Protein AF-A0A4Q3MF26-F1 (afdb_monomer_lite)

pLDDT: mean 85.66, std 6.93, range [59.47, 91.88]

Foldseek 3Di:
DDVLVVCVVCLVVDDQDQEDEDEQVNQDPVNCVSCVVSNYHYPYPHHPPDPDD

Sequence (53 aa):
MSDHKGASLVFDALPPAKTLIADRGYDSTPFRQAFAAKGIEACIPSSRSRKIP

Radius of gyration: 10.81 Å; chains: 1; bounding box: 24×24×28 Å

Secondary structure (DSSP, 8-state):
--HHHHHHHHGGGPPP-SEEE--GGG--HHHHHHHHHTT-EEE-PPPTT-S--

Structure (mmCIF, N/CA/C/O backbone):
data_AF-A0A4Q3MF26-F1
#
_entry.id   AF-A0A4Q3MF26-F1
#
loop_
_atom_site.group_PDB
_atom_site.id
_atom_site.type_symbol
_atom_site.label_atom_id
_atom_site.label_alt_id
_atom_site.label_comp_id
_atom_site.label_asym_id
_atom_site.label_entity_id
_atom_site.label_seq_id
_atom_site.pdbx_PDB_ins_code
_atom_site.Cartn_x
_atom_site.Cartn_y
_atom_site.Cartn_z
_atom_site.occupancy
_atom_site.B_iso_or_equiv
_atom_site.auth_seq_id
_atom_site.auth_comp_id
_atom_site.auth_asym_id
_atom_site.auth_atom_id
_atom_site.pdbx_PDB_model_num
ATOM 1 N N . MET A 1 1 ? 2.409 -5.630 -21.373 1.00 59.47 1 MET A N 1
ATOM 2 C CA . MET A 1 1 ? 1.633 -5.045 -20.254 1.00 59.47 1 MET A CA 1
ATOM 3 C C . MET A 1 1 ? 2.640 -4.655 -19.181 1.00 59.47 1 MET A C 1
ATOM 5 O O . MET A 1 1 ? 3.555 -5.432 -18.975 1.00 59.47 1 MET A O 1
ATOM 9 N N . SER A 1 2 ? 2.565 -3.454 -18.600 1.00 82.25 2 SER A N 1
ATOM 10 C CA . SER A 1 2 ? 3.475 -3.063 -17.506 1.00 82.25 2 SER A CA 1
ATOM 11 C C . SER A 1 2 ? 2.923 -3.582 -16.183 1.00 82.25 2 SER A C 1
ATOM 13 O O . SER A 1 2 ? 1.706 -3.528 -15.985 1.00 82.25 2 SER A O 1
ATOM 15 N N . ASP A 1 3 ? 3.801 -4.017 -15.284 1.00 81.81 3 ASP A N 1
ATOM 16 C CA . ASP A 1 3 ? 3.421 -4.512 -13.959 1.00 81.81 3 ASP A CA 1
ATOM 17 C C . ASP A 1 3 ? 2.597 -3.490 -13.164 1.00 81.81 3 ASP A C 1
ATOM 19 O O . ASP A 1 3 ? 1.667 -3.864 -12.459 1.00 81.81 3 ASP A O 1
ATOM 23 N N . HIS A 1 4 ? 2.833 -2.185 -13.359 1.00 82.06 4 HIS A N 1
ATOM 24 C CA . HIS A 1 4 ? 2.040 -1.110 -12.743 1.00 82.06 4 HIS A CA 1
ATOM 25 C C . HIS A 1 4 ? 0.555 -1.174 -13.151 1.00 82.06 4 HIS A C 1
ATOM 27 O O . HIS A 1 4 ? -0.346 -1.125 -12.308 1.00 82.06 4 HIS A O 1
ATOM 33 N N . LYS A 1 5 ? 0.285 -1.378 -14.448 1.00 84.31 5 LYS A N 1
ATOM 34 C CA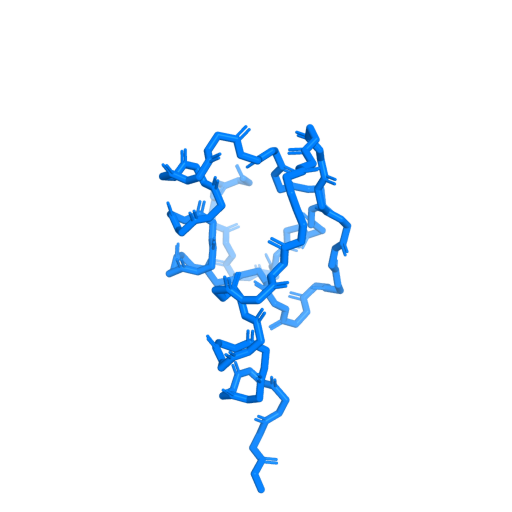 . LYS A 1 5 ? -1.085 -1.571 -14.952 1.00 84.31 5 LYS A CA 1
ATOM 35 C C . LYS A 1 5 ? -1.682 -2.883 -14.452 1.00 84.31 5 LYS A C 1
ATOM 37 O O . LYS A 1 5 ? -2.855 -2.900 -14.103 1.00 84.31 5 LYS A O 1
ATOM 42 N N . GLY A 1 6 ? -0.884 -3.949 -14.391 1.00 86.50 6 GLY A N 1
ATOM 43 C CA . GLY A 1 6 ? -1.316 -5.233 -13.837 1.00 86.50 6 GLY A CA 1
ATOM 44 C C . GLY A 1 6 ? -1.735 -5.117 -12.370 1.00 86.50 6 GLY A C 1
ATOM 45 O O . GLY A 1 6 ? -2.843 -5.506 -12.017 1.00 86.50 6 GLY A O 1
ATOM 46 N N . ALA A 1 7 ? -0.899 -4.496 -11.536 1.00 86.62 7 ALA A N 1
ATOM 47 C CA . ALA A 1 7 ? -1.155 -4.285 -10.112 1.00 86.62 7 ALA A CA 1
ATOM 48 C C . ALA A 1 7 ? -2.398 -3.422 -9.848 1.00 86.62 7 ALA A C 1
ATOM 50 O O . ALA A 1 7 ? -3.127 -3.662 -8.889 1.00 86.62 7 ALA A O 1
ATOM 51 N N . SER A 1 8 ? -2.682 -2.456 -10.724 1.00 85.62 8 SER A N 1
ATOM 52 C CA . SER A 1 8 ? -3.900 -1.644 -10.628 1.00 85.62 8 SER A CA 1
ATOM 53 C C . SER A 1 8 ? -5.173 -2.478 -10.834 1.00 85.62 8 SER A C 1
ATOM 55 O O . SER A 1 8 ? -6.185 -2.196 -10.207 1.00 85.62 8 SER A O 1
ATOM 57 N N . LEU A 1 9 ? -5.126 -3.525 -11.668 1.00 88.19 9 LEU A N 1
ATOM 58 C CA . LEU A 1 9 ? -6.272 -4.413 -11.915 1.00 88.19 9 LEU A CA 1
ATOM 59 C C . LEU A 1 9 ? -6.548 -5.359 -10.741 1.00 88.19 9 LEU A C 1
ATOM 61 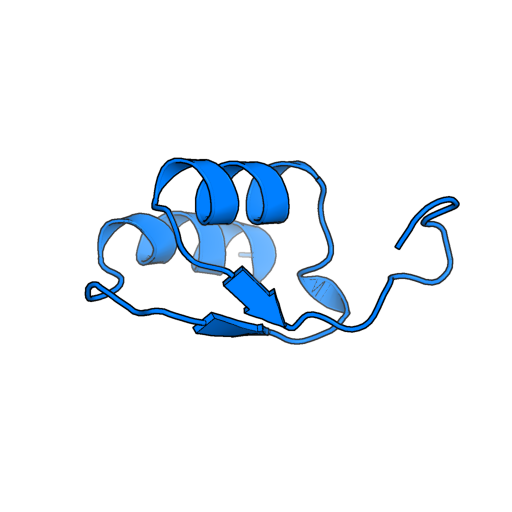O O . LEU A 1 9 ? -7.703 -5.655 -10.450 1.00 88.19 9 LEU A O 1
ATOM 65 N N . VAL A 1 10 ? -5.503 -5.837 -10.059 1.00 87.44 10 VAL A N 1
ATOM 66 C CA . VAL A 1 10 ? -5.654 -6.727 -8.891 1.00 87.44 10 VAL A CA 1
ATOM 67 C C . VAL A 1 10 ? -5.935 -5.977 -7.593 1.00 87.44 10 VAL A C 1
ATOM 69 O O . VAL A 1 10 ? -6.364 -6.598 -6.626 1.00 87.44 10 VAL A O 1
ATOM 72 N N . PHE A 1 11 ? -5.747 -4.656 -7.567 1.00 85.12 11 PHE A N 1
ATOM 73 C CA . PHE A 1 11 ? -5.948 -3.828 -6.380 1.00 85.12 11 PHE A CA 1
ATOM 74 C C . PHE A 1 11 ? -7.345 -3.988 -5.757 1.00 85.12 11 PHE A C 1
ATOM 76 O O . PHE A 1 11 ? -7.480 -4.062 -4.535 1.00 85.12 11 PHE A O 1
ATOM 83 N N . ASP A 1 12 ? -8.388 -4.088 -6.582 1.00 83.81 12 ASP A N 1
ATOM 84 C CA . ASP A 1 12 ? -9.758 -4.259 -6.091 1.00 83.81 12 ASP A CA 1
ATOM 85 C C . ASP A 1 12 ? -10.081 -5.668 -5.606 1.00 83.81 12 ASP A C 1
ATOM 87 O O . ASP A 1 12 ? -10.978 -5.833 -4.782 1.00 83.81 12 ASP A O 1
ATOM 91 N N . ALA A 1 13 ? -9.312 -6.658 -6.051 1.00 89.06 13 ALA A N 1
ATOM 92 C CA . ALA A 1 13 ? -9.422 -8.039 -5.606 1.00 89.06 13 ALA A CA 1
ATOM 93 C C . ALA A 1 13 ? -8.591 -8.328 -4.343 1.00 89.06 13 ALA A C 1
ATOM 95 O O . ALA A 1 13 ? -8.613 -9.455 -3.845 1.00 89.06 13 ALA A O 1
ATOM 96 N N . LEU A 1 14 ? -7.842 -7.344 -3.826 1.00 87.25 14 LEU A N 1
ATOM 97 C CA . LEU A 1 14 ? -7.050 -7.533 -2.616 1.00 87.25 14 LEU A CA 1
ATOM 98 C C . LEU A 1 14 ? -7.965 -7.805 -1.414 1.00 87.25 14 LEU A C 1
ATOM 100 O O . LEU A 1 14 ? -8.938 -7.072 -1.201 1.00 87.25 14 LEU A O 1
ATOM 104 N N . PRO A 1 15 ? -7.648 -8.822 -0.594 1.00 87.44 15 PRO A N 1
ATOM 105 C CA . PRO A 1 15 ? -8.364 -9.037 0.649 1.00 87.44 15 PRO A CA 1
ATOM 106 C C . PRO A 1 15 ? -8.144 -7.847 1.597 1.00 87.44 15 PRO A C 1
ATOM 108 O O . PRO A 1 15 ? -7.128 -7.150 1.499 1.00 87.44 15 PRO A O 1
ATOM 111 N N . PRO A 1 16 ? -9.065 -7.616 2.547 1.00 87.56 16 PRO A N 1
ATOM 112 C CA . PRO A 1 16 ? -8.863 -6.609 3.578 1.00 87.56 16 PRO A CA 1
ATOM 113 C C . PRO A 1 16 ? -7.576 -6.909 4.354 1.00 87.56 16 PRO A C 1
ATOM 115 O O . PRO A 1 16 ? -7.375 -8.014 4.858 1.00 87.56 16 PRO A O 1
ATOM 118 N N . ALA A 1 17 ? -6.703 -5.912 4.454 1.00 89.38 17 ALA A N 1
ATOM 119 C CA . ALA A 1 17 ? -5.417 -6.018 5.125 1.00 89.38 17 ALA A CA 1
ATOM 120 C C . ALA A 1 17 ? -5.114 -4.721 5.875 1.00 89.38 17 ALA A C 1
ATOM 122 O O . ALA A 1 17 ? -5.544 -3.647 5.471 1.00 89.38 17 ALA A O 1
ATOM 123 N N . LYS A 1 18 ? -4.346 -4.814 6.964 1.00 90.44 18 LYS A N 1
ATOM 124 C CA . LYS A 1 18 ? -3.886 -3.622 7.695 1.00 90.44 18 LYS A CA 1
ATOM 125 C C . LYS A 1 18 ? -2.730 -2.924 6.981 1.00 90.44 18 LYS A C 1
ATOM 127 O O . LYS A 1 18 ? -2.636 -1.705 7.015 1.00 90.44 18 LYS A O 1
ATOM 132 N N . THR A 1 19 ? -1.876 -3.700 6.320 1.00 91.31 19 THR A N 1
ATOM 133 C CA . THR A 1 19 ? -0.656 -3.211 5.678 1.00 91.31 19 THR A CA 1
ATOM 134 C C . THR A 1 19 ? -0.416 -3.983 4.390 1.00 91.31 19 THR A C 1
ATOM 136 O O . THR A 1 19 ? -0.663 -5.189 4.335 1.00 91.31 19 THR A O 1
ATOM 139 N N . LEU A 1 20 ? 0.095 -3.303 3.368 1.00 91.19 20 LEU A N 1
ATOM 140 C CA . LEU A 1 20 ? 0.523 -3.899 2.113 1.00 91.19 20 LEU A CA 1
ATOM 141 C C . LEU A 1 20 ? 1.967 -3.516 1.810 1.00 91.19 20 LEU A C 1
ATOM 143 O O . LEU A 1 20 ? 2.327 -2.340 1.785 1.00 91.19 20 LEU A O 1
ATOM 147 N N . ILE A 1 21 ? 2.785 -4.540 1.577 1.00 91.19 21 ILE A N 1
ATOM 148 C CA . ILE A 1 21 ? 4.190 -4.405 1.203 1.00 91.19 21 ILE A CA 1
ATOM 149 C C . ILE A 1 21 ? 4.267 -4.465 -0.319 1.00 91.19 21 ILE A C 1
ATOM 151 O O . ILE A 1 21 ? 3.751 -5.404 -0.925 1.00 91.19 21 ILE A O 1
ATOM 155 N N . ALA A 1 22 ? 4.908 -3.478 -0.937 1.00 89.50 22 ALA A N 1
ATOM 156 C CA . ALA A 1 22 ? 5.160 -3.491 -2.373 1.00 89.50 22 ALA A CA 1
ATOM 157 C C . ALA A 1 22 ? 6.583 -3.035 -2.686 1.00 89.50 22 ALA A C 1
ATOM 159 O O . ALA A 1 22 ? 7.227 -2.339 -1.898 1.00 89.50 22 ALA A O 1
ATOM 160 N N . ASP A 1 23 ? 7.063 -3.429 -3.862 1.00 88.94 23 ASP A N 1
ATOM 161 C CA . ASP A 1 23 ? 8.362 -2.989 -4.353 1.00 88.94 23 ASP A CA 1
ATOM 162 C C . ASP A 1 23 ? 8.386 -1.472 -4.614 1.00 88.94 23 ASP A C 1
ATOM 164 O O . ASP A 1 23 ? 7.363 -0.842 -4.900 1.00 88.94 23 ASP A O 1
ATOM 168 N N . ARG A 1 24 ? 9.586 -0.887 -4.572 1.00 87.31 24 ARG A N 1
ATOM 169 C CA . ARG A 1 24 ? 9.839 0.527 -4.864 1.00 87.31 24 ARG A CA 1
ATOM 170 C C . ARG A 1 24 ? 9.237 0.991 -6.197 1.00 87.31 24 ARG A C 1
ATOM 172 O O . ARG A 1 24 ? 8.821 2.144 -6.298 1.00 87.31 24 ARG A O 1
ATOM 179 N N . GLY A 1 25 ? 9.183 0.129 -7.215 1.00 87.06 25 GLY A N 1
ATOM 180 C CA . GLY A 1 25 ? 8.572 0.430 -8.515 1.00 87.06 25 GLY A CA 1
ATOM 181 C C . GLY A 1 25 ? 7.077 0.773 -8.449 1.00 87.06 25 GLY A C 1
ATOM 182 O O . GLY A 1 25 ? 6.553 1.411 -9.362 1.00 87.06 25 GLY A O 1
ATOM 183 N N . TYR A 1 26 ? 6.403 0.418 -7.352 1.00 86.81 26 TYR A N 1
ATOM 184 C CA . TYR A 1 26 ? 4.987 0.702 -7.106 1.00 86.81 26 TYR A CA 1
ATOM 185 C C . TYR A 1 26 ? 4.751 1.942 -6.237 1.00 86.81 26 TYR A C 1
ATOM 187 O O . TYR A 1 26 ? 3.599 2.268 -5.944 1.00 86.81 26 TYR A O 1
ATOM 195 N N . ASP A 1 27 ? 5.806 2.677 -5.861 1.00 87.62 27 ASP A N 1
ATOM 196 C CA . ASP A 1 27 ? 5.723 3.916 -5.078 1.00 87.62 27 ASP A CA 1
ATOM 197 C C . ASP A 1 27 ? 5.165 5.105 -5.888 1.00 87.62 27 ASP A C 1
ATOM 199 O O . ASP A 1 27 ? 5.771 6.167 -6.032 1.00 87.62 27 ASP A O 1
ATOM 203 N N . SER A 1 28 ? 3.959 4.950 -6.421 1.00 87.19 28 SER A N 1
ATOM 204 C CA . SER A 1 28 ? 3.245 6.003 -7.135 1.00 87.19 28 SER A CA 1
ATOM 205 C C . SER A 1 28 ? 2.194 6.658 -6.240 1.00 87.19 28 SER A C 1
ATOM 207 O O . SER A 1 28 ? 1.624 6.020 -5.351 1.00 87.19 28 SER A O 1
ATOM 209 N N . THR A 1 29 ? 1.925 7.943 -6.472 1.00 88.31 29 THR A N 1
ATOM 210 C CA . THR A 1 29 ? 0.860 8.671 -5.766 1.00 88.31 29 THR A CA 1
ATOM 211 C C . THR A 1 29 ? -0.505 7.985 -5.905 1.00 88.31 29 THR A C 1
ATOM 213 O O . THR A 1 29 ? -1.140 7.794 -4.867 1.00 88.31 29 THR A O 1
ATOM 216 N N . PRO A 1 30 ? -0.929 7.517 -7.103 1.00 88.06 30 PRO A N 1
ATOM 217 C CA . PRO A 1 30 ? -2.197 6.803 -7.249 1.00 88.06 30 PRO A CA 1
ATOM 218 C C . PRO A 1 30 ? -2.291 5.547 -6.378 1.00 88.06 30 PRO A C 1
ATOM 220 O O . PRO A 1 30 ? -3.300 5.347 -5.714 1.00 88.06 30 PRO A O 1
ATOM 223 N N . PHE A 1 31 ? -1.225 4.738 -6.309 1.00 88.44 31 PHE A N 1
ATOM 224 C CA . PHE A 1 31 ? -1.215 3.540 -5.462 1.00 88.44 31 PHE A CA 1
ATOM 225 C C . PHE A 1 31 ? -1.352 3.888 -3.979 1.00 88.44 31 PHE A C 1
ATOM 227 O O . PHE A 1 31 ? -2.205 3.328 -3.298 1.00 88.44 31 PHE A O 1
ATOM 234 N N . ARG A 1 32 ? -0.570 4.852 -3.475 1.00 88.31 32 ARG A N 1
ATOM 235 C CA . ARG A 1 32 ? -0.664 5.264 -2.064 1.00 88.31 32 ARG A CA 1
ATOM 236 C C . ARG A 1 32 ? -2.036 5.831 -1.704 1.00 88.31 32 ARG A C 1
ATOM 238 O O . ARG A 1 32 ? -2.546 5.525 -0.632 1.00 88.31 32 ARG A O 1
ATOM 245 N N . GLN A 1 33 ? -2.636 6.620 -2.593 1.00 90.19 33 GLN A N 1
ATOM 246 C CA . GLN A 1 33 ? -3.992 7.139 -2.402 1.00 90.19 33 GLN A CA 1
ATOM 247 C C . GLN A 1 33 ? -5.030 6.019 -2.393 1.00 90.19 33 GLN A C 1
ATOM 249 O O . GLN A 1 33 ? -5.921 6.025 -1.548 1.00 90.19 33 GLN A O 1
ATOM 254 N N . ALA A 1 34 ? -4.893 5.040 -3.286 1.00 89.25 34 ALA A N 1
ATOM 255 C CA . ALA A 1 34 ? -5.780 3.891 -3.334 1.00 89.25 34 ALA A CA 1
ATOM 256 C C . ALA A 1 34 ? -5.682 3.062 -2.040 1.00 89.25 34 ALA A C 1
ATOM 258 O O . ALA A 1 34 ? -6.712 2.762 -1.434 1.00 89.25 34 ALA A O 1
ATOM 259 N N . PHE A 1 35 ? -4.465 2.759 -1.562 1.00 89.50 35 PHE A N 1
ATOM 260 C CA . PHE A 1 35 ? -4.255 2.067 -0.282 1.00 89.50 35 PHE A CA 1
ATOM 261 C C . PHE A 1 35 ? -4.901 2.833 0.880 1.00 89.50 35 PHE A C 1
ATOM 263 O O . PHE A 1 35 ? -5.685 2.249 1.626 1.00 89.50 35 PHE A O 1
ATOM 270 N N . ALA A 1 36 ? -4.669 4.147 0.970 1.00 89.19 36 ALA A N 1
ATOM 271 C CA . ALA A 1 36 ? -5.273 4.995 1.996 1.00 89.19 36 ALA A CA 1
ATOM 272 C C . ALA A 1 36 ? -6.811 4.992 1.935 1.00 89.19 36 ALA A C 1
ATOM 274 O O . ALA A 1 36 ? -7.462 4.900 2.972 1.00 89.19 36 ALA A O 1
ATOM 275 N N . ALA A 1 37 ? -7.398 5.020 0.734 1.00 90.56 37 ALA A N 1
ATOM 276 C CA . ALA A 1 37 ? -8.847 4.951 0.546 1.00 90.56 37 ALA A CA 1
ATOM 277 C C . ALA A 1 37 ? -9.446 3.609 1.003 1.00 90.56 37 ALA A C 1
ATOM 279 O O . ALA A 1 37 ? -10.569 3.582 1.502 1.00 90.56 37 ALA A O 1
ATOM 280 N N . LYS A 1 38 ? -8.698 2.503 0.882 1.00 88.94 38 LYS A N 1
ATOM 281 C CA . LYS A 1 38 ? -9.088 1.193 1.435 1.00 88.94 38 LYS A CA 1
ATOM 282 C C . LYS A 1 38 ? -8.725 1.020 2.920 1.00 88.94 38 LYS A C 1
ATOM 284 O O . LYS A 1 38 ? -9.027 -0.025 3.487 1.00 88.94 38 LYS A O 1
ATOM 289 N N . GLY A 1 39 ? -8.088 2.008 3.555 1.00 90.94 39 GLY A N 1
ATOM 290 C CA . GLY A 1 39 ? -7.610 1.904 4.938 1.00 90.94 39 GLY A CA 1
ATOM 291 C C . GLY A 1 39 ? -6.428 0.944 5.112 1.00 90.94 39 GLY A C 1
ATOM 292 O O . GLY A 1 39 ? -6.215 0.425 6.205 1.00 90.94 39 GLY A O 1
ATOM 293 N N . ILE A 1 40 ? -5.680 0.691 4.037 1.00 91.88 40 ILE A N 1
ATOM 294 C CA . ILE A 1 40 ? -4.500 -0.173 4.021 1.00 91.88 40 ILE A CA 1
ATOM 295 C C . ILE A 1 40 ? -3.256 0.710 4.137 1.00 91.88 40 ILE A C 1
ATOM 297 O O . ILE A 1 40 ? -3.069 1.644 3.358 1.00 91.88 40 ILE A O 1
ATOM 301 N N . GLU A 1 41 ? -2.370 0.408 5.081 1.00 91.69 41 GLU A N 1
ATOM 302 C CA . GLU A 1 41 ? -1.088 1.099 5.200 1.00 91.69 41 GLU A CA 1
ATOM 303 C C . GLU A 1 41 ? -0.106 0.619 4.121 1.00 91.69 41 GLU A C 1
ATOM 305 O O . GLU A 1 41 ? 0.159 -0.575 3.984 1.00 91.69 41 GLU A O 1
ATOM 310 N N . ALA A 1 42 ? 0.458 1.544 3.345 1.00 90.50 42 ALA A N 1
ATOM 311 C CA . ALA A 1 42 ? 1.425 1.214 2.304 1.00 90.50 42 ALA A CA 1
ATOM 312 C C . ALA A 1 42 ? 2.855 1.159 2.874 1.00 90.50 42 ALA A C 1
ATOM 314 O O . ALA A 1 42 ? 3.479 2.195 3.111 1.00 90.50 42 ALA A O 1
ATOM 315 N N . CYS A 1 43 ? 3.410 -0.044 3.022 1.00 91.44 43 CYS A N 1
ATOM 316 C CA . CYS A 1 43 ? 4.810 -0.269 3.375 1.00 91.44 43 CYS A CA 1
ATOM 317 C C . CYS A 1 43 ? 5.647 -0.392 2.091 1.00 91.44 43 CYS A C 1
ATOM 319 O O . CYS A 1 43 ? 5.974 -1.486 1.631 1.00 91.44 43 CYS A O 1
ATOM 321 N N . ILE A 1 44 ? 5.930 0.75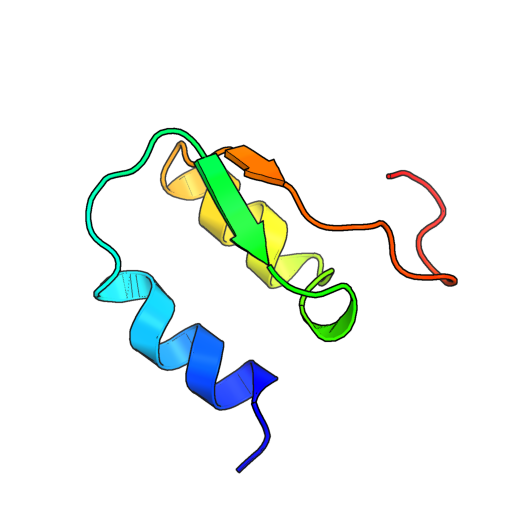1 1.461 1.00 89.94 44 ILE A N 1
ATOM 322 C CA . ILE A 1 44 ? 6.637 0.821 0.174 1.00 89.94 44 ILE A CA 1
ATOM 323 C C . ILE A 1 44 ? 7.894 1.683 0.332 1.00 89.94 44 ILE A C 1
ATOM 325 O O . ILE A 1 44 ? 7.787 2.820 0.813 1.00 89.94 44 ILE A O 1
ATOM 329 N N . PRO A 1 45 ? 9.078 1.204 -0.093 1.00 89.31 45 PRO A N 1
ATOM 330 C CA . PRO A 1 45 ? 10.279 2.027 -0.123 1.00 89.31 45 PRO A CA 1
ATOM 331 C C . PRO A 1 45 ? 10.073 3.270 -0.998 1.00 89.31 45 PRO A C 1
ATOM 333 O O . PRO A 1 45 ? 9.625 3.167 -2.139 1.00 89.31 45 PRO A O 1
ATOM 336 N N . SER A 1 46 ? 10.443 4.447 -0.488 1.00 84.06 46 SER A N 1
ATOM 337 C CA . SER A 1 46 ? 10.289 5.707 -1.225 1.00 84.06 46 SER A CA 1
ATOM 338 C C . SER A 1 46 ? 11.113 5.711 -2.525 1.00 84.06 46 SER A C 1
ATOM 340 O O . SER A 1 46 ? 12.306 5.370 -2.559 1.00 84.06 46 SER A O 1
ATOM 342 N N . SER A 1 47 ? 10.486 6.082 -3.638 1.00 82.12 47 SER A N 1
ATOM 343 C CA . SER A 1 47 ? 11.138 6.276 -4.936 1.00 82.12 47 SER A CA 1
ATOM 344 C C . SER A 1 47 ? 12.167 7.412 -4.872 1.00 82.12 47 SER A C 1
ATOM 346 O O . SER A 1 47 ? 12.050 8.340 -4.078 1.00 82.12 47 SER A O 1
ATOM 348 N N . 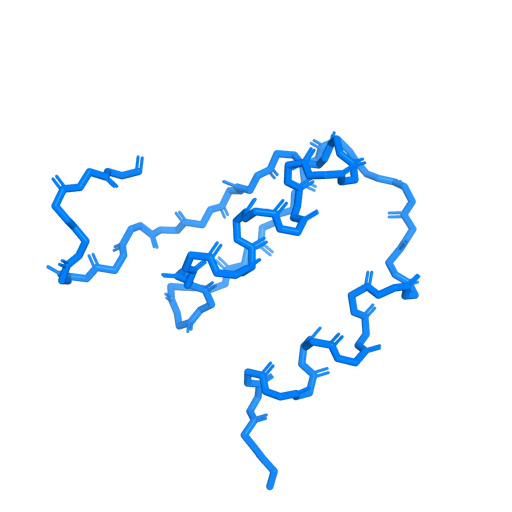ARG A 1 48 ? 13.226 7.349 -5.697 1.00 78.69 48 ARG A N 1
ATOM 349 C CA . ARG A 1 48 ? 14.327 8.344 -5.646 1.00 78.69 48 ARG A CA 1
ATOM 350 C C . ARG A 1 48 ? 13.851 9.7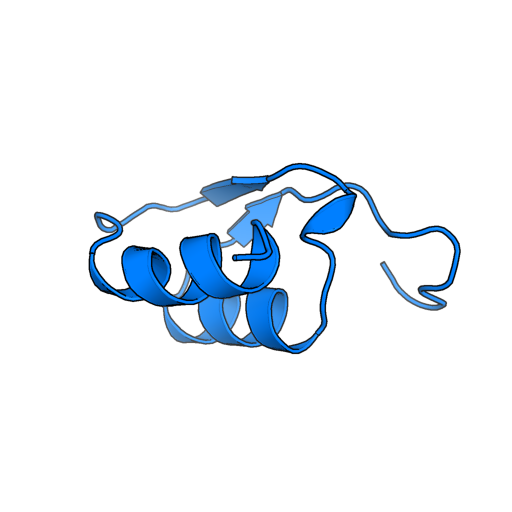74 -5.927 1.00 78.69 48 ARG A C 1
ATOM 352 O O . ARG A 1 48 ? 14.484 10.721 -5.485 1.00 78.69 48 ARG A O 1
ATOM 359 N N . SER A 1 49 ? 12.769 9.916 -6.687 1.00 78.12 49 SER A N 1
ATOM 360 C CA . SER A 1 49 ? 12.191 11.194 -7.107 1.00 78.12 49 SER A CA 1
ATOM 361 C C . SER 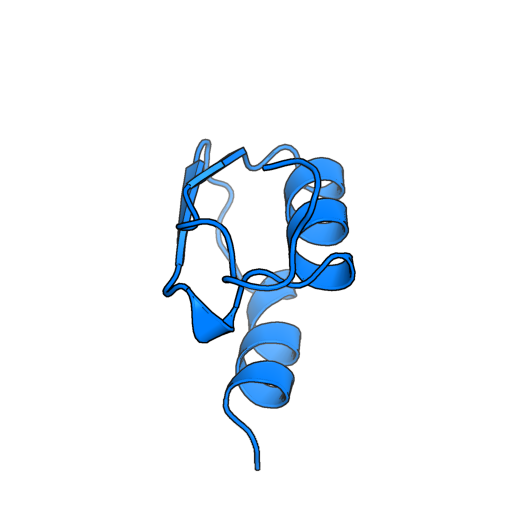A 1 49 ? 11.186 11.776 -6.113 1.00 78.12 49 SER A C 1
ATOM 363 O O . SER A 1 49 ? 10.762 12.921 -6.275 1.00 78.12 49 SER A O 1
ATOM 365 N N . ARG A 1 50 ? 10.756 11.002 -5.113 1.00 76.50 50 ARG A N 1
ATOM 366 C CA . ARG A 1 50 ? 9.737 11.433 -4.162 1.00 76.50 50 ARG A CA 1
ATOM 367 C C . ARG A 1 50 ? 10.372 12.341 -3.107 1.00 76.50 50 ARG A C 1
ATOM 369 O O . ARG A 1 50 ? 11.273 11.939 -2.382 1.00 76.50 50 ARG A O 1
ATOM 376 N N . LYS A 1 51 ? 9.888 13.586 -3.037 1.00 73.56 51 LYS A N 1
ATOM 377 C CA . LYS A 1 51 ? 10.386 14.610 -2.098 1.00 73.56 51 LYS A CA 1
ATOM 378 C C . LYS A 1 51 ? 9.900 14.401 -0.661 1.00 73.56 51 LYS A C 1
ATOM 380 O O . LYS A 1 51 ? 10.560 14.856 0.264 1.00 73.56 51 LYS A O 1
ATOM 385 N N . ILE A 1 52 ? 8.753 13.744 -0.488 1.00 66.88 52 ILE A N 1
ATOM 386 C CA . ILE A 1 52 ? 8.122 13.486 0.811 1.00 66.88 52 ILE A CA 1
ATOM 387 C C . ILE A 1 52 ? 7.743 12.000 0.842 1.00 66.88 52 ILE A C 1
ATOM 389 O O . ILE A 1 52 ? 6.913 11.619 0.013 1.00 66.88 52 ILE A O 1
ATOM 393 N N . PRO A 1 53 ? 8.381 11.175 1.697 1.00 61.25 53 PRO A N 1
ATOM 394 C CA . PRO A 1 53 ? 8.117 9.737 1.805 1.00 61.25 53 PRO A CA 1
ATOM 395 C C . PRO A 1 53 ? 6.637 9.407 2.029 1.00 61.25 53 PRO A C 1
ATOM 397 O O . PRO A 1 53 ? 6.033 10.022 2.933 1.00 61.25 53 PRO A O 1
#